Protein AF-A0A3G6N7J0-F1 (afdb_monomer_lite)

Sequence (134 aa):
MTVLLSLYSCIHEEIISSSDPSTEYINKSLWKEDETYIKNVMQVYFENEAEIKKANGIPFWNYATTVETFDERFLMVPVVSNNKVVSVLQVPRRGSKIYFYYTYYPEHISFFQALVFGKHKKAITRETLPLQNL

Radius of gyration: 22.35 Å; chains: 1; bounding box: 57×51×79 Å

Secondary structure (DSSP, 8-state):
----------------------------SSS---HHHHHHHHHHHHHTHHHH--TT-EE-GGG-EEE-SSSS-EEEEEEEETTEEEEEEEEEEETTEE--EEE--HHHHHHHHHHHH--PPPP-----PPPP--

Organism: NCBI:txid254

Structure (mmCIF, N/CA/C/O backbone):
data_AF-A0A3G6N7J0-F1
#
_entry.id   AF-A0A3G6N7J0-F1
#
loop_
_atom_site.group_PDB
_atom_site.id
_atom_site.type_symbol
_atom_site.label_atom_id
_atom_site.label_alt_id
_atom_site.label_comp_id
_atom_site.label_asym_id
_atom_site.label_entity_id
_atom_site.label_seq_id
_atom_site.pdbx_PDB_ins_code
_atom_site.Cartn_x
_atom_site.Cartn_y
_atom_site.Cartn_z
_atom_site.occupancy
_atom_site.B_iso_or_equiv
_atom_site.auth_seq_id
_atom_site.auth_comp_id
_atom_site.auth_asym_id
_atom_site.auth_atom_id
_atom_site.pdbx_PDB_model_num
ATOM 1 N N . MET A 1 1 ? -40.256 38.856 23.025 1.00 45.12 1 MET A N 1
ATOM 2 C CA . MET A 1 1 ? -39.829 37.563 22.452 1.00 45.12 1 MET A CA 1
ATOM 3 C C . MET A 1 1 ? -38.357 37.708 22.106 1.00 45.12 1 MET A C 1
ATOM 5 O O . MET A 1 1 ? -38.018 38.524 21.261 1.00 45.12 1 MET A O 1
ATOM 9 N N . THR A 1 2 ? -37.498 37.075 22.893 1.00 50.16 2 THR A N 1
ATOM 10 C CA . THR A 1 2 ? -36.045 37.288 22.937 1.00 50.16 2 THR A CA 1
ATOM 11 C C . THR A 1 2 ? -35.368 36.618 21.740 1.00 50.16 2 THR A C 1
ATOM 13 O O . THR A 1 2 ? -35.580 35.431 21.516 1.00 50.16 2 THR A O 1
ATOM 16 N N . VAL A 1 3 ? -34.562 37.359 20.976 1.00 59.16 3 VAL A N 1
ATOM 17 C CA . VAL A 1 3 ? -33.701 36.800 19.921 1.00 59.16 3 VAL A CA 1
ATOM 18 C C . VAL A 1 3 ? -32.404 36.340 20.585 1.00 59.16 3 VAL A C 1
ATOM 20 O O . VAL A 1 3 ? -31.601 37.169 21.007 1.00 59.16 3 VAL A O 1
ATOM 23 N N . LEU A 1 4 ? -32.217 35.025 20.731 1.00 57.56 4 LEU A N 1
ATOM 24 C CA . LEU A 1 4 ? -30.934 34.458 21.148 1.00 57.56 4 LEU A CA 1
ATOM 25 C C . LEU A 1 4 ? -29.945 34.526 19.978 1.00 57.56 4 LEU A C 1
ATOM 27 O O . LEU A 1 4 ? -30.109 33.848 18.965 1.00 57.56 4 LEU A O 1
ATOM 31 N N . LEU A 1 5 ? -28.896 35.326 20.155 1.00 53.88 5 LEU A N 1
ATOM 32 C CA . LEU A 1 5 ? -27.677 35.279 19.357 1.00 53.88 5 LEU A CA 1
ATOM 33 C C . LEU A 1 5 ? -26.934 33.982 19.701 1.00 53.88 5 LEU A C 1
ATOM 35 O O . LEU A 1 5 ? -26.377 33.852 20.789 1.00 53.88 5 LEU A O 1
ATOM 39 N N . SER A 1 6 ? -26.944 33.013 18.787 1.00 56.41 6 SER A N 1
ATOM 40 C CA . SER A 1 6 ? -26.087 31.832 18.902 1.00 56.41 6 SER A CA 1
ATOM 41 C C . SER A 1 6 ? -24.672 32.203 18.466 1.00 56.41 6 SER A C 1
ATOM 43 O O . SER A 1 6 ? -24.374 32.270 17.277 1.00 56.41 6 SER A O 1
ATOM 45 N N . LEU A 1 7 ? -23.808 32.469 19.444 1.00 60.81 7 LEU A N 1
ATOM 46 C CA . LEU A 1 7 ? -22.361 32.447 19.271 1.00 60.81 7 LEU A CA 1
ATOM 47 C C . LEU A 1 7 ? -21.905 30.999 19.456 1.00 60.81 7 LEU A C 1
ATOM 49 O O . LEU A 1 7 ? -21.914 30.502 20.578 1.00 60.81 7 LEU A O 1
ATOM 53 N N . TYR A 1 8 ? -21.486 30.337 18.381 1.00 54.31 8 TYR A N 1
ATOM 54 C CA . TYR A 1 8 ? -20.723 29.095 18.495 1.00 54.31 8 TYR A CA 1
ATOM 55 C C . TYR A 1 8 ? -19.390 29.257 17.767 1.00 54.31 8 TYR A C 1
ATOM 57 O O . TYR A 1 8 ? -19.261 29.022 16.571 1.00 54.31 8 TYR A O 1
ATOM 65 N N . SER A 1 9 ? -18.458 29.796 18.559 1.00 42.38 9 SER A N 1
ATOM 66 C CA . SER A 1 9 ? -17.029 29.477 18.653 1.00 42.38 9 SER A CA 1
ATOM 67 C C . SER A 1 9 ? -16.289 29.072 17.378 1.00 42.38 9 SER A C 1
ATOM 69 O O . SER A 1 9 ? -16.489 27.984 16.841 1.00 42.38 9 SER A O 1
ATOM 71 N N . CYS A 1 10 ? -15.309 29.911 17.022 1.00 51.31 10 CYS A N 1
ATOM 72 C CA . CYS A 1 10 ? -14.091 29.514 16.327 1.00 51.31 10 CYS A CA 1
ATOM 73 C C . CYS A 1 10 ? -13.628 28.160 16.867 1.00 51.31 10 CYS A C 1
ATOM 75 O O . CYS A 1 10 ? -13.310 28.050 18.054 1.00 51.31 10 CYS A O 1
ATOM 77 N N . ILE A 1 11 ? -13.609 27.141 16.014 1.00 54.56 11 ILE A N 1
ATOM 78 C CA . ILE A 1 11 ? -12.897 25.915 16.340 1.00 54.56 11 ILE A CA 1
ATOM 79 C C . ILE A 1 11 ? -11.437 26.340 16.460 1.00 54.56 11 ILE A C 1
ATOM 81 O O . ILE A 1 11 ? -10.844 26.858 15.514 1.00 54.56 11 ILE A O 1
ATOM 85 N N . HIS A 1 12 ? -10.930 26.244 17.683 1.00 43.84 12 HIS A N 1
ATOM 86 C CA . HIS A 1 12 ? -9.530 26.416 18.000 1.00 43.84 12 HIS A CA 1
ATOM 87 C C . HIS A 1 12 ? -8.771 25.366 17.192 1.00 43.84 12 HIS A C 1
ATOM 89 O O . HIS A 1 12 ? -9.120 24.186 17.222 1.00 43.84 12 HIS A O 1
ATOM 95 N N . GLU A 1 13 ? -7.797 25.815 16.413 1.00 48.19 13 GLU A N 1
ATOM 96 C CA . GLU A 1 13 ? -6.882 24.961 15.674 1.00 48.19 13 GLU A CA 1
ATOM 97 C C . GLU A 1 13 ? -6.034 24.198 16.695 1.00 48.19 13 GLU A C 1
ATOM 99 O O . GLU A 1 13 ? -4.9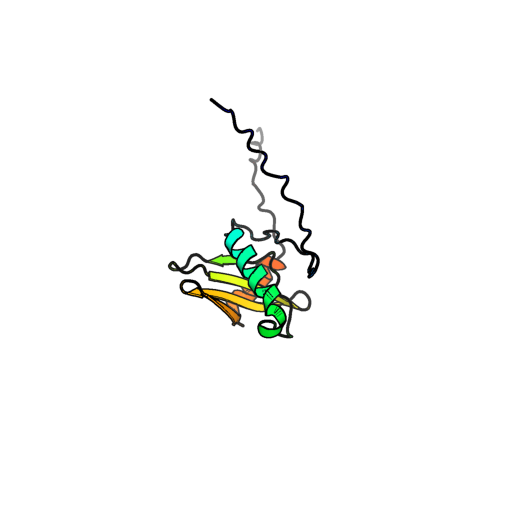76 24.647 17.132 1.00 48.19 13 GLU A O 1
ATOM 104 N N . GLU A 1 14 ? -6.560 23.066 17.158 1.00 45.81 14 GLU A N 1
ATOM 105 C CA . GLU A 1 14 ? -5.805 22.101 17.939 1.00 45.81 14 GLU A CA 1
ATOM 106 C C . GLU A 1 14 ? -4.840 21.419 16.975 1.00 45.81 14 GLU A C 1
ATOM 108 O O . GLU A 1 14 ? -5.143 20.424 16.318 1.00 45.81 14 GLU A O 1
ATOM 113 N N . ILE A 1 15 ? -3.671 22.044 16.846 1.00 44.47 15 ILE A N 1
ATOM 114 C CA . ILE A 1 15 ? -2.481 21.492 16.217 1.00 44.47 15 ILE A CA 1
ATOM 115 C C . ILE A 1 15 ? -2.177 20.174 16.936 1.00 44.47 15 ILE A C 1
ATOM 117 O O . ILE A 1 15 ? -1.560 20.156 18.003 1.00 44.47 15 ILE A O 1
ATOM 121 N N . ILE A 1 16 ? -2.607 19.059 16.345 1.00 36.81 16 ILE A N 1
ATOM 122 C CA . ILE A 1 16 ? -2.113 17.730 16.696 1.00 36.81 16 ILE A CA 1
ATOM 123 C C . ILE A 1 16 ? -0.662 17.666 16.203 1.00 36.81 16 ILE A C 1
ATOM 125 O O . ILE A 1 16 ? -0.363 17.293 15.074 1.00 36.81 16 ILE A O 1
ATOM 129 N N . SER A 1 17 ? 0.245 18.107 17.068 1.00 42.72 17 SER A N 1
ATOM 130 C CA . SER A 1 17 ? 1.673 17.795 17.046 1.00 42.72 17 SER A CA 1
ATOM 131 C C . SER A 1 17 ? 1.862 16.605 18.002 1.00 42.72 17 SER A C 1
ATOM 133 O O . SER A 1 17 ? 1.353 16.655 19.114 1.00 42.72 17 SER A O 1
ATOM 135 N N . SER A 1 18 ? 2.522 15.485 17.707 1.00 46.47 18 SER A N 1
ATOM 136 C CA . SER A 1 18 ? 3.504 15.183 16.678 1.00 46.47 18 SER A CA 1
ATOM 137 C C . SER A 1 18 ? 3.589 13.659 16.477 1.00 46.47 18 SER A C 1
ATOM 139 O O . SER A 1 18 ? 3.815 12.933 17.447 1.00 46.47 18 SER A O 1
ATOM 141 N N . SER A 1 19 ? 3.520 13.185 15.236 1.00 38.44 19 SER A N 1
ATOM 142 C CA . SER A 1 19 ? 4.248 11.992 14.776 1.00 38.44 19 SER A CA 1
ATOM 143 C C . SER A 1 19 ? 4.305 12.047 13.250 1.00 38.44 19 SER A C 1
ATOM 145 O O . SER A 1 19 ? 3.474 11.476 12.549 1.00 38.44 19 SER A O 1
ATOM 147 N N . ASP A 1 20 ? 5.245 12.830 12.735 1.00 41.75 20 ASP A N 1
ATOM 148 C CA . ASP A 1 20 ? 5.511 12.914 11.303 1.00 41.75 20 ASP A CA 1
ATOM 149 C C . ASP A 1 20 ? 6.095 11.570 10.817 1.00 41.75 20 ASP A C 1
ATOM 151 O O . ASP A 1 20 ? 7.072 11.071 11.386 1.00 41.75 20 ASP A O 1
ATOM 155 N N . PRO A 1 21 ? 5.521 10.987 9.754 1.00 45.19 21 PRO A N 1
ATOM 156 C CA . PRO A 1 21 ? 6.287 10.881 8.528 1.00 45.19 21 PRO A CA 1
ATOM 157 C C . PRO A 1 21 ? 5.591 11.706 7.446 1.00 45.19 21 PRO A C 1
ATOM 159 O O . PRO A 1 21 ? 4.505 11.376 6.969 1.00 45.19 21 PRO A O 1
ATOM 162 N N . SER A 1 22 ? 6.266 12.780 7.055 1.00 47.16 22 SER A N 1
ATOM 163 C CA . SER A 1 22 ? 5.875 13.821 6.106 1.00 47.16 22 SER A CA 1
ATOM 164 C C . SER A 1 22 ? 5.791 13.311 4.670 1.00 47.16 22 SER A C 1
ATOM 166 O O . SER A 1 22 ? 6.503 13.743 3.763 1.00 47.16 22 SER A O 1
ATOM 168 N N . THR A 1 23 ? 4.871 12.389 4.428 1.00 62.12 23 THR A N 1
ATOM 169 C CA . THR A 1 23 ? 4.388 12.099 3.085 1.00 62.12 23 THR A CA 1
ATOM 170 C C . THR A 1 23 ? 2.878 12.056 3.135 1.00 62.12 23 THR A C 1
ATOM 172 O O . THR A 1 23 ? 2.291 11.029 3.460 1.00 62.12 23 THR A O 1
ATOM 175 N N . GLU A 1 24 ? 2.244 13.180 2.817 1.00 81.56 24 GLU A N 1
ATOM 176 C CA . GLU A 1 24 ? 0.843 13.185 2.414 1.00 81.56 24 GLU A CA 1
ATOM 177 C C . GLU A 1 24 ? 0.647 12.151 1.294 1.00 81.56 24 GLU A C 1
ATOM 179 O O . GLU A 1 24 ? 1.482 12.037 0.390 1.00 81.56 24 GLU A O 1
ATOM 184 N N . TYR A 1 25 ? -0.429 11.363 1.367 1.00 84.50 25 TYR A N 1
ATOM 185 C CA . TYR A 1 25 ? -0.760 10.431 0.294 1.00 84.50 25 TYR A CA 1
ATOM 186 C C . TYR A 1 25 ? -1.024 11.208 -0.997 1.00 84.50 25 TYR A C 1
ATOM 188 O O . TYR A 1 25 ? -1.947 12.020 -1.067 1.00 84.50 25 TYR A O 1
ATOM 196 N N . ILE A 1 26 ? -0.237 10.909 -2.028 1.00 87.50 26 ILE A N 1
ATOM 197 C CA . ILE A 1 26 ? -0.427 11.410 -3.386 1.00 87.50 26 ILE A CA 1
ATOM 198 C C . ILE A 1 26 ? -0.676 10.199 -4.275 1.00 87.50 26 ILE A C 1
ATOM 200 O O . ILE A 1 26 ? 0.216 9.364 -4.434 1.00 87.50 26 ILE A O 1
ATOM 204 N N . ASN A 1 27 ? -1.858 10.120 -4.888 1.00 86.31 27 ASN A N 1
ATOM 205 C CA . ASN A 1 27 ? -2.165 9.057 -5.838 1.00 86.31 27 ASN A CA 1
ATOM 206 C C . ASN A 1 27 ? -1.227 9.144 -7.058 1.00 86.31 27 ASN A C 1
ATOM 208 O O . ASN A 1 27 ? -1.284 10.102 -7.833 1.00 86.31 27 ASN A O 1
ATOM 212 N N . LYS A 1 28 ? -0.355 8.144 -7.219 1.00 87.38 28 LYS A N 1
ATOM 213 C CA . LYS A 1 28 ? 0.517 7.953 -8.389 1.00 87.38 28 LYS A CA 1
ATOM 214 C C . LYS A 1 28 ? 0.127 6.732 -9.229 1.00 87.38 28 LYS A C 1
ATOM 216 O O . LYS A 1 28 ? 0.837 6.411 -10.183 1.00 87.38 28 LYS A O 1
ATOM 221 N N . SER A 1 29 ? -0.978 6.061 -8.903 1.00 80.62 29 SER A N 1
ATOM 222 C CA . SER A 1 29 ? -1.583 5.052 -9.774 1.00 80.62 29 SER A CA 1
ATOM 223 C C . SER A 1 29 ? -2.037 5.688 -11.093 1.00 80.62 29 SER A C 1
ATOM 225 O O . SER A 1 29 ? -2.270 6.893 -11.195 1.00 80.62 29 SER A O 1
ATOM 227 N N . LEU A 1 30 ? -2.187 4.864 -12.133 1.00 81.56 30 LEU A N 1
ATOM 228 C CA . LEU A 1 30 ? -2.669 5.320 -13.445 1.00 81.56 30 LEU A CA 1
ATOM 229 C C . LEU A 1 30 ? -4.204 5.456 -13.506 1.00 81.56 30 LEU A C 1
ATOM 231 O O . LEU A 1 30 ? -4.750 5.781 -14.559 1.00 81.56 30 LEU A O 1
ATOM 235 N N . TRP A 1 31 ? -4.903 5.179 -12.406 1.00 84.19 31 TRP A N 1
ATOM 236 C CA . TRP A 1 31 ? -6.360 5.175 -12.296 1.00 84.19 31 TRP A CA 1
ATOM 237 C C . TRP A 1 31 ? -6.817 5.828 -10.985 1.00 84.19 31 TRP A C 1
ATOM 239 O O . TRP A 1 31 ? -6.020 6.145 -10.099 1.00 84.19 31 TRP A O 1
ATOM 249 N N . LYS A 1 32 ? -8.128 6.067 -10.886 1.00 85.19 32 LYS A N 1
ATOM 250 C CA . LYS A 1 32 ? -8.756 6.620 -9.685 1.00 85.19 32 LYS A CA 1
ATOM 251 C C . LYS A 1 32 ? -8.802 5.558 -8.586 1.00 85.19 32 LYS A C 1
ATOM 253 O O . LYS A 1 32 ? -9.200 4.430 -8.851 1.00 85.19 32 LYS A O 1
ATOM 258 N N . GLU A 1 33 ? -8.453 5.953 -7.369 1.00 87.94 33 GLU A N 1
ATOM 259 C CA . GLU A 1 33 ? -8.440 5.093 -6.182 1.00 87.94 33 GLU A CA 1
ATOM 260 C C . GLU A 1 33 ? -9.481 5.563 -5.151 1.00 87.94 33 GLU A C 1
ATOM 262 O O . GLU A 1 33 ? -9.904 6.724 -5.167 1.00 87.94 33 GLU A O 1
ATOM 267 N N . ASP A 1 34 ? -9.861 4.690 -4.214 1.00 87.69 34 ASP A N 1
ATOM 268 C CA . ASP A 1 34 ? -10.595 5.089 -3.003 1.00 87.69 34 ASP A CA 1
ATOM 269 C C . ASP A 1 34 ? -9.631 5.745 -1.997 1.00 87.69 34 ASP A C 1
ATOM 271 O O . ASP A 1 34 ? -9.130 5.122 -1.058 1.00 87.69 34 ASP A O 1
ATOM 275 N N . GLU A 1 35 ? -9.340 7.029 -2.220 1.00 89.56 35 GLU A N 1
ATOM 276 C CA . GLU A 1 35 ? -8.378 7.789 -1.414 1.00 89.56 35 GLU A CA 1
ATOM 277 C C . GLU A 1 35 ? -8.786 7.899 0.059 1.00 89.56 35 GLU A C 1
ATOM 279 O O . GLU A 1 35 ? -7.925 7.923 0.936 1.00 89.56 35 GLU A O 1
ATOM 284 N N . THR A 1 36 ? -10.091 7.943 0.350 1.00 89.44 36 THR A N 1
ATOM 285 C CA . THR A 1 36 ? -10.592 7.961 1.728 1.00 89.44 36 THR A CA 1
ATOM 286 C C . THR A 1 36 ? -10.239 6.661 2.437 1.00 89.44 36 THR A C 1
ATOM 288 O O . THR A 1 36 ? -9.723 6.689 3.554 1.00 89.44 36 THR A O 1
ATOM 291 N N . TYR A 1 37 ? -10.471 5.514 1.794 1.00 89.25 37 TYR A N 1
ATOM 292 C CA . TYR A 1 37 ? -10.092 4.230 2.371 1.00 89.25 37 TYR A CA 1
ATOM 293 C C . TYR A 1 37 ? -8.574 4.102 2.538 1.00 89.25 37 TYR A C 1
ATOM 295 O O . TYR A 1 37 ? -8.124 3.683 3.603 1.00 89.25 37 TYR A O 1
ATOM 303 N N . ILE A 1 38 ? -7.787 4.526 1.542 1.00 92.19 38 ILE A N 1
ATOM 304 C CA . ILE A 1 38 ? -6.318 4.498 1.613 1.00 92.19 38 ILE A CA 1
ATOM 305 C C . ILE A 1 38 ? -5.806 5.330 2.787 1.00 92.19 38 ILE A C 1
ATOM 307 O O . ILE A 1 38 ? -5.020 4.819 3.581 1.00 92.19 38 ILE A O 1
ATOM 311 N N . LYS A 1 39 ? -6.274 6.576 2.937 1.00 93.12 39 LYS A N 1
ATOM 312 C CA . LYS A 1 39 ? -5.861 7.462 4.037 1.00 93.12 39 LYS A CA 1
ATOM 313 C C . LYS A 1 39 ? -6.193 6.860 5.404 1.00 93.12 39 LYS A C 1
ATOM 315 O O . LYS A 1 39 ? -5.340 6.866 6.286 1.00 93.12 39 LYS A O 1
ATOM 320 N N . ASN A 1 40 ? -7.370 6.252 5.554 1.00 92.75 40 ASN A N 1
ATOM 321 C CA . ASN A 1 40 ? -7.755 5.581 6.798 1.00 92.75 40 ASN A CA 1
ATOM 322 C C . ASN A 1 40 ? -6.868 4.359 7.099 1.00 92.75 40 ASN A C 1
ATOM 324 O O . ASN A 1 40 ? -6.428 4.178 8.230 1.00 92.75 40 ASN A O 1
ATOM 328 N N . VAL A 1 41 ? -6.579 3.518 6.099 1.00 94.00 41 VAL A N 1
ATOM 329 C CA . VAL A 1 41 ? -5.684 2.357 6.268 1.00 94.00 41 VAL A CA 1
ATOM 330 C C . VAL A 1 41 ? -4.257 2.800 6.597 1.00 94.00 41 VAL A C 1
ATOM 332 O O . VAL A 1 41 ? -3.615 2.204 7.458 1.00 94.00 41 VAL A O 1
ATOM 335 N N . MET A 1 42 ? -3.772 3.846 5.928 1.00 95.00 42 MET A N 1
ATOM 336 C CA . MET A 1 42 ? -2.456 4.443 6.150 1.00 95.00 42 MET A CA 1
ATOM 337 C C . MET A 1 42 ? -2.331 4.994 7.575 1.00 95.00 42 MET A C 1
ATOM 339 O O . MET A 1 42 ? -1.331 4.728 8.236 1.00 95.00 42 MET A O 1
ATOM 343 N N . GLN A 1 43 ? -3.365 5.669 8.085 1.00 95.00 43 GLN A N 1
ATOM 344 C CA . GLN A 1 43 ? -3.419 6.115 9.478 1.00 95.00 43 GLN A CA 1
ATOM 345 C C . GLN A 1 43 ? -3.317 4.934 10.455 1.00 95.00 43 GLN A C 1
ATOM 347 O O . GLN A 1 43 ? -2.424 4.923 11.300 1.00 95.00 43 GLN A O 1
ATOM 352 N N . VAL A 1 44 ? -4.158 3.902 10.293 1.00 95.00 44 VAL A N 1
ATOM 353 C CA . VAL A 1 44 ? -4.116 2.708 11.159 1.00 95.00 44 VAL A CA 1
ATOM 354 C C . VAL A 1 44 ? -2.746 2.028 11.099 1.00 95.00 44 VAL A C 1
ATOM 356 O O . VAL A 1 44 ? -2.249 1.559 12.121 1.00 95.00 44 VAL A O 1
ATOM 359 N N . TYR A 1 45 ? -2.110 1.978 9.924 1.00 95.88 45 TYR A N 1
ATOM 360 C CA . TYR A 1 45 ? -0.764 1.427 9.795 1.00 95.88 45 TYR A CA 1
ATOM 361 C C . TYR A 1 45 ? 0.253 2.207 10.630 1.00 95.88 45 TYR A C 1
ATOM 363 O O . TYR A 1 45 ? 1.026 1.582 11.347 1.00 95.88 45 TYR A O 1
ATOM 371 N N . PHE A 1 46 ? 0.270 3.540 10.547 1.00 94.75 46 PHE A N 1
ATOM 372 C CA . PHE A 1 46 ? 1.258 4.350 11.267 1.00 94.75 46 PHE A CA 1
ATOM 373 C C . PHE A 1 46 ? 1.049 4.333 12.778 1.00 94.75 46 PHE A C 1
ATOM 375 O O . PHE A 1 46 ? 2.020 4.217 13.520 1.00 94.75 46 PHE A O 1
ATOM 382 N N . GLU A 1 47 ? -0.204 4.347 13.234 1.00 96.38 47 GLU A N 1
ATOM 383 C CA . GLU A 1 47 ? -0.539 4.201 14.656 1.00 96.38 47 GLU A CA 1
ATOM 384 C C . GLU A 1 47 ? -0.062 2.857 15.237 1.00 96.38 47 GLU A C 1
ATOM 386 O O . GLU A 1 47 ? 0.202 2.759 16.432 1.00 96.38 47 GLU A O 1
ATOM 391 N N . ASN A 1 48 ? 0.088 1.829 14.393 1.00 96.06 48 ASN A N 1
ATOM 392 C CA . ASN A 1 48 ? 0.443 0.464 14.791 1.00 96.06 48 ASN A CA 1
ATOM 393 C C . ASN A 1 48 ? 1.734 -0.033 14.106 1.00 96.06 48 ASN A C 1
ATOM 395 O O . ASN A 1 48 ? 1.964 -1.241 13.992 1.00 96.06 48 ASN A O 1
ATOM 399 N N . GLU A 1 49 ? 2.595 0.876 13.625 1.00 92.94 49 GLU A N 1
ATOM 400 C CA . GLU A 1 49 ? 3.714 0.516 12.740 1.00 92.94 49 GLU A CA 1
ATOM 401 C C . GLU A 1 49 ? 4.676 -0.468 13.415 1.00 92.94 49 GLU A C 1
ATOM 403 O O . GLU A 1 49 ? 5.158 -1.397 12.769 1.00 92.94 49 GLU A O 1
ATOM 408 N N . ALA A 1 50 ? 4.918 -0.308 14.718 1.00 92.56 50 ALA A N 1
ATOM 409 C CA . ALA A 1 50 ? 5.810 -1.175 15.487 1.00 92.56 50 ALA A CA 1
ATOM 410 C C . ALA A 1 50 ? 5.379 -2.654 15.480 1.00 92.56 50 ALA A C 1
ATOM 412 O O . ALA A 1 50 ? 6.233 -3.537 15.533 1.00 92.56 50 ALA A O 1
ATOM 413 N N . GLU A 1 51 ? 4.075 -2.925 15.389 1.00 93.12 51 GLU A N 1
ATOM 414 C CA . GLU A 1 51 ? 3.519 -4.282 15.374 1.00 93.12 51 GLU A CA 1
ATOM 415 C C . GLU A 1 51 ? 3.401 -4.846 13.953 1.00 93.12 51 GLU A C 1
ATOM 417 O O . GLU A 1 51 ? 3.497 -6.056 13.742 1.00 93.12 51 GLU A O 1
ATOM 422 N N . ILE A 1 52 ? 3.195 -3.971 12.963 1.00 92.25 52 ILE A N 1
ATOM 423 C CA . ILE A 1 52 ? 2.911 -4.368 11.580 1.00 92.25 52 ILE A CA 1
ATOM 424 C C . ILE A 1 52 ? 4.189 -4.470 10.740 1.00 92.25 52 ILE A C 1
ATOM 426 O O . ILE A 1 52 ? 4.302 -5.348 9.879 1.00 92.25 52 ILE A O 1
ATOM 430 N N . LYS A 1 53 ? 5.139 -3.548 10.920 1.00 89.44 53 LYS A N 1
ATOM 431 C CA . LYS A 1 53 ? 6.286 -3.368 10.024 1.00 89.44 53 LYS A CA 1
ATOM 432 C C . LYS A 1 53 ? 7.177 -4.607 9.969 1.00 89.44 53 LYS A C 1
ATOM 434 O O . LYS A 1 53 ? 7.516 -5.211 10.982 1.00 89.44 53 LYS A O 1
ATOM 439 N N . LYS A 1 54 ? 7.656 -4.929 8.763 1.00 83.50 54 LYS A N 1
ATOM 440 C CA . LYS A 1 54 ? 8.761 -5.877 8.554 1.00 83.50 54 LYS A CA 1
ATOM 441 C C . LYS A 1 54 ? 10.050 -5.153 8.178 1.00 83.50 54 LYS A C 1
ATOM 443 O O . LYS A 1 54 ? 10.032 -4.108 7.540 1.00 83.50 54 LYS A O 1
ATOM 448 N N . ALA A 1 55 ? 11.187 -5.745 8.540 1.00 79.94 55 ALA A N 1
ATOM 449 C CA . ALA A 1 55 ? 12.508 -5.140 8.356 1.00 79.94 55 ALA A CA 1
ATOM 450 C C . ALA A 1 55 ? 12.962 -4.999 6.886 1.00 79.94 55 ALA A C 1
ATOM 452 O O . ALA A 1 55 ? 13.943 -4.317 6.612 1.00 79.94 55 ALA A O 1
ATOM 453 N N . ASN A 1 56 ? 12.297 -5.652 5.929 1.00 83.88 56 ASN A N 1
ATOM 454 C CA . ASN A 1 56 ? 12.801 -5.800 4.562 1.00 83.88 56 ASN A CA 1
ATOM 455 C C . ASN A 1 56 ? 12.416 -4.672 3.588 1.00 83.88 56 ASN A C 1
ATOM 457 O O . ASN A 1 56 ? 12.736 -4.781 2.407 1.00 83.88 56 ASN A O 1
ATOM 461 N N . GLY A 1 57 ? 11.793 -3.585 4.043 1.00 92.12 57 GLY A N 1
ATOM 462 C CA . GLY A 1 57 ? 11.536 -2.415 3.204 1.00 92.12 57 GLY A CA 1
ATOM 463 C C . GLY A 1 57 ? 10.531 -1.447 3.812 1.00 92.12 57 GLY A C 1
ATO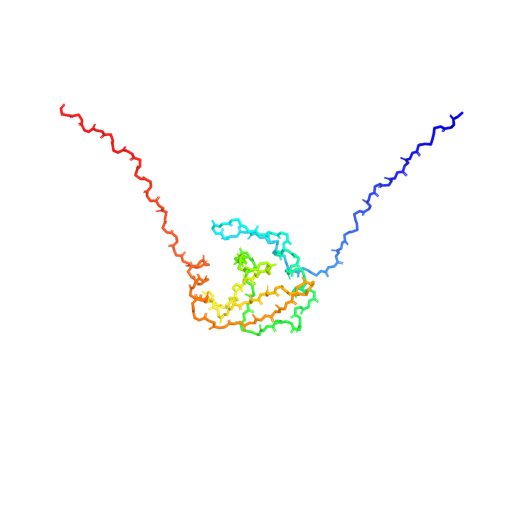M 464 O O . GLY A 1 57 ? 10.174 -1.555 4.984 1.00 92.12 57 GLY A O 1
ATOM 465 N N . ILE A 1 58 ? 10.084 -0.491 3.000 1.00 94.62 58 ILE A N 1
ATOM 466 C CA . ILE A 1 58 ? 9.140 0.557 3.402 1.00 94.62 58 ILE A CA 1
ATOM 467 C C . ILE A 1 58 ? 7.917 0.498 2.476 1.00 94.62 58 ILE A C 1
ATOM 469 O O . ILE A 1 58 ? 8.099 0.476 1.253 1.00 94.62 58 ILE A O 1
ATOM 473 N N . PRO A 1 59 ? 6.682 0.454 3.011 1.00 96.50 59 PRO A N 1
ATOM 474 C CA . PRO A 1 59 ? 5.479 0.586 2.197 1.00 96.50 59 PRO A CA 1
ATOM 475 C C . PRO A 1 59 ? 5.477 1.908 1.426 1.00 96.50 59 PRO A C 1
ATOM 477 O O . PRO A 1 59 ? 5.678 2.978 1.998 1.00 96.50 59 PRO A O 1
ATOM 480 N N . PHE A 1 60 ? 5.239 1.843 0.120 1.00 95.81 60 PHE A N 1
ATOM 481 C CA . PHE A 1 60 ? 5.226 3.004 -0.756 1.00 95.81 60 PHE A CA 1
ATOM 482 C C . PHE A 1 60 ? 3.784 3.412 -1.076 1.00 95.81 60 PHE A C 1
ATOM 484 O O . PHE A 1 60 ? 3.243 3.105 -2.138 1.00 95.81 60 PHE A O 1
ATOM 491 N N . TRP A 1 61 ? 3.170 4.117 -0.124 1.00 95.31 61 TRP A N 1
ATOM 492 C CA . TRP A 1 61 ? 1.744 4.469 -0.107 1.00 95.31 61 TRP A CA 1
ATOM 493 C C . TRP A 1 61 ? 1.232 5.196 -1.349 1.00 95.31 61 TRP A C 1
ATOM 495 O O . TRP A 1 61 ? 0.091 4.991 -1.734 1.00 95.31 61 TRP A O 1
ATOM 505 N N . ASN A 1 62 ? 2.066 5.985 -2.026 1.00 94.06 62 ASN A N 1
ATOM 506 C CA . ASN A 1 62 ? 1.663 6.712 -3.236 1.00 94.06 62 ASN A CA 1
ATOM 507 C C . ASN A 1 62 ? 1.255 5.799 -4.407 1.00 94.06 62 ASN A C 1
ATOM 509 O O . ASN A 1 62 ? 0.605 6.255 -5.341 1.00 94.06 62 ASN A O 1
ATOM 513 N N . TYR A 1 63 ? 1.639 4.523 -4.366 1.00 94.25 63 TYR A N 1
ATOM 514 C CA . TYR A 1 63 ? 1.238 3.501 -5.336 1.00 94.25 63 TYR A CA 1
ATOM 515 C C . TYR A 1 63 ? 0.294 2.465 -4.712 1.00 94.25 63 TYR A C 1
ATOM 517 O O . TYR A 1 63 ? 0.280 1.308 -5.125 1.00 94.25 63 TYR A O 1
ATOM 525 N N . ALA A 1 64 ? -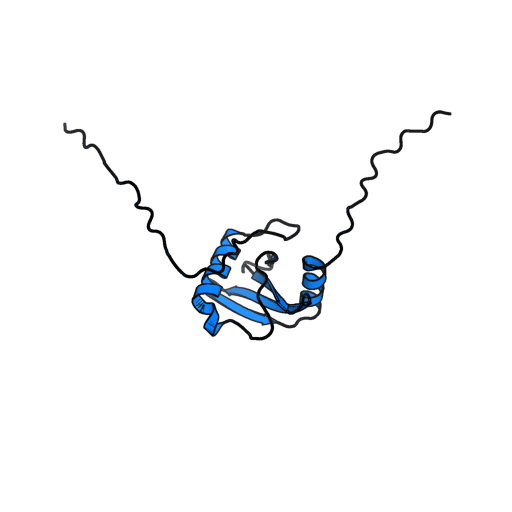0.441 2.846 -3.667 1.00 94.31 64 ALA A N 1
ATOM 526 C CA . ALA A 1 64 ? -1.460 1.995 -3.082 1.00 94.31 64 ALA A CA 1
ATOM 527 C C . ALA A 1 64 ? -2.608 1.793 -4.086 1.00 94.31 64 ALA A C 1
ATOM 529 O O . ALA A 1 64 ? -3.120 2.757 -4.649 1.00 94.31 64 ALA A O 1
ATOM 530 N N . THR A 1 65 ? -2.997 0.538 -4.302 1.00 91.56 65 THR A N 1
ATOM 531 C CA . THR A 1 65 ? -4.006 0.148 -5.290 1.00 91.56 65 THR A CA 1
ATOM 532 C C . THR A 1 65 ? -5.161 -0.576 -4.633 1.00 91.56 65 THR A C 1
ATOM 534 O O . THR A 1 65 ? -4.969 -1.604 -3.978 1.00 91.56 65 THR A O 1
ATOM 537 N N . THR A 1 66 ? -6.365 -0.051 -4.829 1.00 88.12 66 THR A N 1
ATOM 538 C CA . THR A 1 66 ? -7.613 -0.689 -4.422 1.00 88.12 66 THR A CA 1
ATOM 539 C C . THR A 1 66 ? -8.101 -1.647 -5.503 1.00 88.12 66 THR A C 1
ATOM 541 O O . THR A 1 66 ? -8.009 -1.367 -6.696 1.00 88.12 66 THR A O 1
ATOM 544 N N . VAL A 1 67 ? -8.582 -2.817 -5.088 1.00 80.25 67 VAL A N 1
ATOM 545 C CA . VAL A 1 67 ? -9.117 -3.844 -5.986 1.00 80.25 67 VAL A CA 1
ATOM 546 C C . VAL A 1 67 ? -10.556 -4.145 -5.579 1.00 80.25 67 VAL A C 1
ATOM 548 O O . VAL A 1 67 ? -10.824 -4.492 -4.430 1.00 80.25 67 VAL A O 1
ATOM 551 N N . GLU A 1 68 ? -11.484 -4.012 -6.526 1.00 67.31 68 GLU A N 1
ATOM 552 C CA . GLU A 1 68 ? -12.924 -4.222 -6.327 1.00 67.31 68 GLU A CA 1
ATOM 553 C C . GLU A 1 68 ? -13.336 -5.674 -6.611 1.00 67.31 68 GLU A C 1
ATOM 555 O O . GLU A 1 68 ? -14.206 -5.956 -7.432 1.00 67.31 68 GLU A O 1
ATOM 560 N N . THR A 1 69 ? -12.691 -6.639 -5.960 1.00 57.22 69 THR A N 1
ATOM 561 C CA . THR A 1 69 ? -13.128 -8.038 -6.042 1.00 57.22 69 THR A CA 1
ATOM 562 C C . THR A 1 69 ? -13.978 -8.374 -4.819 1.00 57.22 69 THR A C 1
ATOM 564 O O . THR A 1 69 ? -13.426 -8.591 -3.748 1.00 57.22 69 THR A O 1
ATOM 567 N N . PHE A 1 70 ? -15.302 -8.453 -5.015 1.00 51.41 70 PHE A N 1
ATOM 568 C CA . P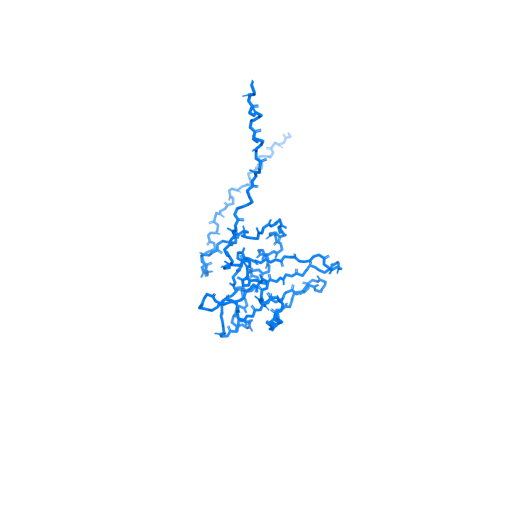HE A 1 70 ? -16.309 -9.001 -4.085 1.00 51.41 70 PHE A CA 1
ATOM 569 C C . PHE A 1 70 ? -16.489 -8.259 -2.752 1.00 51.41 70 PHE A C 1
ATOM 571 O O . PHE A 1 70 ? -15.971 -8.737 -1.756 1.00 51.41 70 PHE A O 1
ATOM 578 N N . ASP A 1 71 ? -17.259 -7.158 -2.721 1.00 55.66 71 ASP A N 1
ATOM 579 C CA . ASP A 1 71 ? -17.826 -6.454 -1.535 1.00 55.66 71 ASP A CA 1
ATOM 580 C C . ASP A 1 71 ? -16.882 -6.106 -0.348 1.00 55.66 71 ASP A C 1
ATOM 582 O O . ASP A 1 71 ? -17.249 -5.368 0.570 1.00 55.66 71 ASP A O 1
ATOM 586 N N . GLU A 1 72 ? -15.633 -6.556 -0.387 1.00 61.03 72 GLU A N 1
ATOM 587 C CA . GLU A 1 72 ? -14.557 -6.396 0.570 1.00 61.03 72 GLU A CA 1
ATOM 588 C C . GLU A 1 72 ? -13.519 -5.481 -0.082 1.00 61.03 72 GLU A C 1
ATOM 590 O O . GLU A 1 72 ? -12.851 -5.845 -1.049 1.00 61.03 72 GLU A O 1
ATOM 595 N N . ARG A 1 73 ? -13.387 -4.250 0.431 1.00 75.06 73 ARG A N 1
ATOM 596 C CA . ARG A 1 73 ? -12.379 -3.304 -0.068 1.00 75.06 73 ARG A CA 1
ATOM 597 C C . ARG A 1 73 ? -10.989 -3.873 0.203 1.00 75.06 73 ARG A C 1
ATOM 599 O O . ARG A 1 73 ? -10.559 -3.951 1.356 1.00 75.06 73 ARG A O 1
ATOM 606 N N . PHE A 1 74 ? -10.299 -4.274 -0.855 1.00 87.38 74 PHE A N 1
ATOM 607 C CA . PHE A 1 74 ? -8.969 -4.854 -0.783 1.00 87.38 74 PHE A CA 1
ATOM 608 C C . PHE A 1 74 ? -7.931 -3.823 -1.216 1.00 87.38 74 PHE A C 1
ATOM 610 O O . PHE A 1 74 ? -8.048 -3.256 -2.300 1.00 87.38 74 PHE A O 1
ATOM 617 N N . LEU A 1 75 ? -6.922 -3.573 -0.381 1.00 92.69 75 LEU A N 1
ATOM 618 C CA . LEU A 1 75 ? -5.825 -2.663 -0.713 1.00 92.69 75 LEU A CA 1
ATOM 619 C C . LEU A 1 75 ? -4.510 -3.426 -0.870 1.00 92.69 75 LEU A C 1
ATOM 621 O O . LEU A 1 75 ? -4.189 -4.298 -0.066 1.00 92.69 75 LEU A O 1
ATOM 625 N N . MET A 1 76 ? -3.722 -3.059 -1.872 1.00 95.06 76 MET A N 1
ATOM 626 C CA . MET A 1 76 ? -2.341 -3.499 -2.043 1.00 95.06 76 MET A CA 1
ATOM 627 C C . MET A 1 76 ? -1.399 -2.302 -1.974 1.00 95.06 76 MET A C 1
ATOM 629 O O . MET A 1 76 ? -1.646 -1.294 -2.625 1.00 95.06 76 MET A O 1
ATOM 633 N N . VAL A 1 77 ? -0.296 -2.425 -1.236 1.00 96.50 77 VAL A N 1
ATOM 634 C CA . VAL A 1 77 ? 0.750 -1.396 -1.156 1.00 96.50 77 VAL A CA 1
ATOM 635 C C . VAL A 1 77 ? 2.109 -2.040 -1.433 1.00 96.50 77 VAL A C 1
ATOM 637 O O . VAL A 1 77 ? 2.485 -2.987 -0.734 1.00 96.50 77 VAL A O 1
ATOM 640 N N . PRO A 1 78 ? 2.876 -1.574 -2.431 1.00 97.25 78 PRO A N 1
ATOM 641 C CA . PRO A 1 78 ? 4.198 -2.126 -2.687 1.00 97.25 78 PRO A CA 1
ATOM 642 C C . PRO A 1 78 ? 5.166 -1.773 -1.563 1.00 97.25 78 PRO A C 1
ATOM 644 O O . PRO A 1 78 ? 5.195 -0.641 -1.092 1.00 97.25 78 PRO A O 1
ATOM 647 N N . VAL A 1 79 ? 5.999 -2.726 -1.160 1.00 97.81 79 VAL A N 1
ATOM 648 C CA . VAL A 1 79 ? 7.060 -2.514 -0.170 1.00 97.81 79 VAL A CA 1
ATOM 649 C C . VAL A 1 79 ? 8.388 -2.462 -0.905 1.00 97.81 79 VAL A C 1
ATOM 651 O O . VAL A 1 79 ? 8.765 -3.417 -1.591 1.00 97.81 79 VAL A O 1
ATOM 654 N N . VAL A 1 80 ? 9.094 -1.343 -0.774 1.00 96.44 80 VAL A N 1
ATOM 655 C CA . VAL A 1 80 ? 10.297 -1.045 -1.552 1.00 96.44 80 VAL A CA 1
ATOM 656 C C . VAL A 1 80 ? 11.542 -1.085 -0.675 1.00 96.44 80 VAL A C 1
ATOM 658 O O . VAL A 1 80 ? 11.554 -0.581 0.446 1.00 96.44 80 VAL A O 1
ATOM 661 N N . SER A 1 81 ? 12.612 -1.657 -1.220 1.00 95.88 81 SER A N 1
ATOM 662 C CA . SER A 1 81 ? 13.971 -1.557 -0.695 1.00 95.88 81 SER A CA 1
ATOM 663 C C . SER A 1 81 ? 14.945 -1.471 -1.866 1.00 95.88 81 SER A C 1
ATOM 665 O O . SER A 1 81 ? 14.841 -2.255 -2.808 1.00 95.88 81 SER A O 1
ATOM 667 N N . ASN A 1 82 ? 15.864 -0.501 -1.845 1.00 93.88 82 ASN A N 1
ATOM 668 C CA . ASN A 1 82 ? 16.888 -0.310 -2.884 1.00 93.88 82 ASN A CA 1
ATOM 669 C C . ASN A 1 82 ? 16.323 -0.316 -4.324 1.00 93.88 82 ASN A C 1
ATOM 671 O O . ASN A 1 82 ? 16.779 -1.077 -5.175 1.00 93.88 82 ASN A O 1
ATOM 675 N N . ASN A 1 83 ? 15.291 0.499 -4.585 1.00 92.94 83 ASN A N 1
ATOM 676 C CA . ASN A 1 83 ? 14.605 0.613 -5.888 1.00 92.94 83 ASN A CA 1
ATOM 677 C C . ASN A 1 83 ? 14.004 -0.702 -6.425 1.00 92.94 83 ASN A C 1
ATOM 679 O O . ASN A 1 83 ? 13.718 -0.837 -7.619 1.00 92.94 83 ASN A O 1
ATOM 683 N N . LYS A 1 84 ? 13.783 -1.671 -5.537 1.00 96.19 84 LYS A N 1
ATOM 684 C CA . LYS A 1 84 ? 13.155 -2.949 -5.841 1.00 96.19 84 LYS A CA 1
ATOM 685 C C . LYS A 1 84 ? 11.923 -3.137 -4.971 1.00 96.19 84 LYS A C 1
ATOM 687 O O . LYS A 1 84 ? 11.969 -2.910 -3.763 1.00 96.19 84 LYS A O 1
ATOM 692 N N . VAL A 1 85 ? 10.832 -3.590 -5.573 1.00 97.31 85 VAL A N 1
ATOM 693 C CA . VAL A 1 85 ? 9.680 -4.097 -4.829 1.00 97.31 85 VAL A CA 1
ATOM 694 C C . VAL A 1 85 ? 10.064 -5.460 -4.258 1.00 97.31 85 VAL A C 1
ATOM 696 O O . VAL A 1 85 ? 10.386 -6.390 -4.997 1.00 97.31 85 VAL A O 1
ATOM 699 N N . VAL A 1 86 ? 10.095 -5.568 -2.932 1.00 97.25 86 VAL A N 1
ATOM 700 C CA . VAL A 1 86 ? 10.523 -6.786 -2.221 1.00 97.25 86 VAL A CA 1
ATOM 701 C C . VAL A 1 86 ? 9.353 -7.616 -1.698 1.00 97.25 86 VAL A C 1
ATOM 703 O O . VAL A 1 86 ? 9.510 -8.807 -1.446 1.00 97.25 86 VAL A O 1
ATOM 706 N N . SER A 1 87 ? 8.192 -6.992 -1.514 1.00 97.69 87 SER A N 1
ATOM 707 C CA . SER A 1 87 ? 6.943 -7.627 -1.097 1.00 97.69 87 SER A CA 1
ATOM 708 C C . SER A 1 87 ? 5.770 -6.688 -1.372 1.00 97.69 87 SER A C 1
ATOM 710 O O . SER A 1 87 ? 5.962 -5.541 -1.785 1.00 97.69 87 SER A O 1
ATOM 712 N N . VAL A 1 88 ? 4.556 -7.176 -1.143 1.00 97.06 88 VAL A N 1
ATOM 713 C CA . VAL A 1 88 ? 3.330 -6.379 -1.218 1.00 97.06 88 VAL A CA 1
ATOM 714 C C . VAL A 1 88 ? 2.574 -6.523 0.093 1.00 97.06 88 VAL A C 1
ATOM 716 O O . VAL A 1 88 ? 2.268 -7.643 0.515 1.00 97.06 88 VAL A O 1
ATOM 719 N N . LEU A 1 89 ? 2.275 -5.389 0.720 1.00 96.75 89 LEU A N 1
ATOM 720 C CA . LEU A 1 89 ? 1.398 -5.293 1.874 1.00 96.75 89 LEU A CA 1
ATOM 721 C C . LEU A 1 89 ? -0.051 -5.353 1.386 1.00 96.75 89 LEU A C 1
ATOM 723 O O . LEU A 1 89 ? -0.540 -4.429 0.744 1.00 96.75 89 LEU A O 1
ATOM 727 N N . GLN A 1 90 ? -0.716 -6.465 1.662 1.00 94.62 90 GLN A N 1
ATOM 728 C CA . GLN A 1 90 ? -2.127 -6.675 1.378 1.00 94.62 90 GLN A CA 1
ATOM 729 C C . GLN A 1 90 ? -2.950 -6.326 2.611 1.00 94.62 90 GLN A C 1
ATOM 731 O O . GLN A 1 90 ? -2.632 -6.772 3.717 1.00 94.62 90 GLN A O 1
ATOM 736 N N . VAL A 1 91 ? -4.011 -5.553 2.399 1.00 94.00 91 VAL A N 1
ATOM 737 C CA . VAL A 1 91 ? -4.929 -5.101 3.441 1.00 94.00 91 VAL A CA 1
ATOM 738 C C . VAL A 1 91 ? -6.369 -5.466 3.072 1.00 94.00 91 VAL A C 1
ATOM 740 O O . VAL A 1 91 ? -7.130 -4.613 2.602 1.00 94.00 91 VAL A O 1
ATOM 743 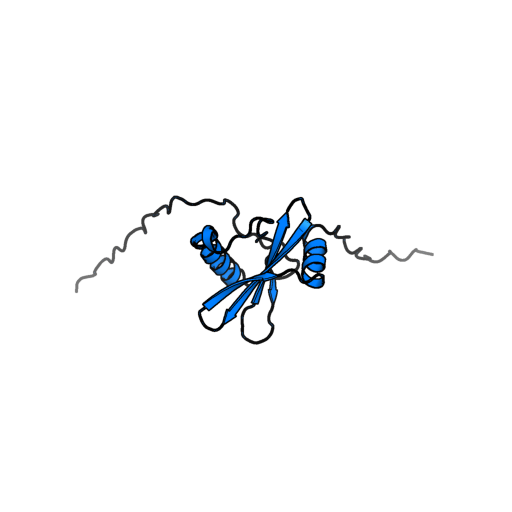N N . PRO A 1 92 ? -6.760 -6.747 3.225 1.00 91.38 92 PRO A N 1
ATOM 744 C CA . PRO A 1 92 ? -8.154 -7.146 3.104 1.00 91.38 92 PRO A CA 1
ATOM 745 C C . PRO A 1 92 ? -8.985 -6.557 4.244 1.00 91.38 92 PRO A C 1
ATOM 747 O O . PRO A 1 92 ? -8.586 -6.587 5.415 1.00 91.38 92 PRO A O 1
ATOM 750 N N . ARG A 1 93 ? -10.183 -6.087 3.902 1.00 88.50 93 ARG A N 1
ATOM 751 C CA . ARG A 1 93 ? -11.209 -5.685 4.860 1.00 88.50 93 ARG A CA 1
ATOM 752 C C . ARG A 1 93 ? -12.245 -6.788 5.016 1.00 88.50 93 ARG A C 1
ATOM 754 O O . ARG A 1 93 ? -12.889 -7.154 4.045 1.00 88.50 93 ARG A O 1
ATOM 761 N N . ARG A 1 94 ? -12.479 -7.238 6.248 1.00 86.69 94 ARG A N 1
ATOM 762 C CA . ARG A 1 94 ? -13.574 -8.159 6.588 1.00 86.69 94 ARG A CA 1
ATOM 763 C C . ARG A 1 94 ? -14.499 -7.483 7.591 1.00 86.69 94 ARG A C 1
ATOM 765 O O . ARG A 1 94 ? -14.151 -7.305 8.760 1.00 86.69 94 ARG A O 1
ATOM 772 N N . GLY A 1 95 ? -15.666 -7.050 7.118 1.00 84.25 95 GLY A N 1
ATOM 773 C CA . GLY A 1 95 ? -16.597 -6.243 7.908 1.00 84.25 95 GLY A CA 1
ATOM 774 C C . GLY A 1 95 ? -15.985 -4.902 8.336 1.00 84.25 95 GLY A C 1
ATOM 775 O O . GLY A 1 95 ? -15.660 -4.053 7.501 1.00 84.25 95 GLY A O 1
ATOM 776 N N . SER A 1 96 ? -15.838 -4.695 9.647 1.00 85.69 96 SER A N 1
ATOM 777 C CA . SER A 1 96 ? -15.245 -3.485 10.240 1.00 85.69 96 SER A CA 1
ATOM 778 C C . SER A 1 96 ? -13.746 -3.596 10.531 1.00 85.69 96 SER A C 1
ATOM 780 O O . SER A 1 96 ? -13.159 -2.635 11.021 1.00 85.69 96 SER A O 1
ATOM 782 N N . LYS A 1 97 ? -13.121 -4.745 10.251 1.00 89.62 97 LYS A N 1
ATOM 783 C CA . LYS A 1 97 ? -11.708 -4.991 10.552 1.00 89.62 97 LYS A CA 1
ATOM 784 C C . LYS A 1 97 ? -10.877 -5.026 9.279 1.00 89.62 97 LYS A C 1
ATOM 786 O O . LYS A 1 97 ? -11.316 -5.558 8.258 1.00 89.62 97 LYS A O 1
ATOM 791 N N . ILE A 1 98 ? -9.664 -4.501 9.376 1.00 92.62 98 ILE A N 1
ATOM 792 C CA . ILE A 1 98 ? -8.618 -4.650 8.368 1.00 92.62 98 ILE A CA 1
ATOM 793 C C . ILE A 1 98 ? -7.491 -5.504 8.938 1.00 92.62 98 ILE A C 1
ATOM 795 O O . ILE A 1 98 ? -7.295 -5.559 10.152 1.00 92.62 98 ILE A O 1
ATOM 799 N N . TYR A 1 99 ? -6.766 -6.180 8.060 1.00 93.62 99 TYR A N 1
ATOM 800 C CA . TYR A 1 99 ? -5.664 -7.059 8.432 1.00 93.62 99 TYR A CA 1
ATOM 801 C C . TYR A 1 99 ? -4.466 -6.758 7.551 1.00 93.62 99 TYR A C 1
ATOM 803 O O . TYR A 1 99 ? -4.643 -6.530 6.365 1.00 93.62 99 TYR A O 1
ATOM 811 N N . PHE A 1 100 ? -3.256 -6.791 8.098 1.00 95.56 100 PHE A N 1
ATOM 812 C CA . PHE A 1 100 ? -2.043 -6.463 7.353 1.00 95.56 100 PHE A CA 1
ATOM 813 C C . PHE A 1 100 ? -1.235 -7.727 7.056 1.00 95.56 100 PHE A C 1
ATOM 815 O O . PHE A 1 100 ? -0.765 -8.404 7.971 1.00 95.56 100 PHE A O 1
ATOM 822 N N . TYR A 1 101 ? -1.042 -8.037 5.772 1.00 94.19 101 TYR A N 1
ATOM 823 C CA . TYR A 1 101 ? -0.293 -9.213 5.331 1.00 94.19 101 TYR A CA 1
ATOM 824 C C . TYR A 1 101 ? 0.813 -8.840 4.353 1.00 94.19 101 TYR A C 1
ATOM 826 O O . TYR A 1 101 ? 0.559 -8.351 3.258 1.00 94.19 101 TYR A O 1
ATOM 834 N N . TYR A 1 102 ? 2.056 -9.150 4.708 1.00 96.06 102 TYR A N 1
ATOM 835 C CA . TYR A 1 102 ? 3.168 -9.081 3.761 1.00 96.06 102 TYR A CA 1
ATOM 836 C C . TYR A 1 102 ? 3.191 -10.346 2.911 1.00 96.06 102 TYR A C 1
ATOM 838 O O . TYR A 1 102 ? 3.392 -11.445 3.433 1.00 96.06 102 TYR A O 1
ATOM 846 N N . THR A 1 103 ? 3.017 -10.175 1.607 1.00 95.62 103 THR A N 1
ATOM 847 C CA . THR A 1 103 ? 2.961 -11.257 0.621 1.00 95.62 103 THR A CA 1
ATOM 848 C C . THR A 1 103 ? 4.107 -11.154 -0.380 1.00 95.62 103 THR A C 1
ATOM 850 O O . THR A 1 103 ? 4.632 -10.069 -0.633 1.00 95.62 103 THR A O 1
ATOM 853 N N . TYR A 1 104 ? 4.493 -12.297 -0.948 1.00 96.56 104 TYR A N 1
ATOM 854 C CA . TYR A 1 104 ? 5.651 -12.424 -1.842 1.00 96.56 104 TYR A CA 1
ATOM 855 C C . TYR A 1 104 ? 5.275 -13.021 -3.203 1.00 96.56 104 TYR A C 1
ATOM 857 O O . TYR A 1 104 ? 6.087 -13.694 -3.833 1.00 96.56 104 TYR A O 1
ATOM 865 N N . TYR A 1 105 ? 4.032 -12.810 -3.644 1.00 96.25 105 TYR A N 1
ATOM 866 C CA . TYR A 1 105 ? 3.563 -13.322 -4.929 1.00 96.25 105 TYR A CA 1
ATOM 867 C C . TYR A 1 105 ? 4.339 -12.658 -6.080 1.00 96.25 105 TYR A C 1
ATOM 869 O O . TYR A 1 105 ? 4.320 -11.422 -6.178 1.00 96.25 105 TYR A O 1
ATOM 877 N N . PRO A 1 106 ? 5.042 -13.435 -6.931 1.00 97.00 106 PRO A N 1
ATOM 878 C CA . PRO A 1 106 ? 5.879 -12.889 -7.997 1.00 97.00 106 PRO A CA 1
ATOM 879 C C . PRO A 1 106 ? 5.124 -11.975 -8.961 1.00 97.00 106 PRO A C 1
ATOM 881 O O . PRO A 1 106 ? 5.684 -10.985 -9.433 1.00 97.00 106 PRO A O 1
ATOM 884 N N . GLU A 1 107 ? 3.855 -12.271 -9.228 1.00 95.44 107 GLU A N 1
ATOM 885 C CA . GLU A 1 107 ? 2.995 -11.517 -10.137 1.00 95.44 107 GLU A CA 1
ATOM 886 C C . GLU A 1 107 ? 2.736 -10.112 -9.591 1.00 95.44 107 GLU A C 1
ATOM 888 O O . GLU A 1 107 ? 2.923 -9.127 -10.304 1.00 95.44 107 GLU A O 1
ATOM 893 N N . HIS A 1 108 ? 2.386 -10.002 -8.305 1.00 95.31 108 HIS A N 1
ATOM 894 C CA . HIS A 1 108 ? 2.125 -8.711 -7.665 1.00 95.31 108 HIS A CA 1
ATOM 895 C C . HIS A 1 108 ? 3.414 -7.894 -7.535 1.00 95.31 108 HIS A C 1
ATOM 897 O O . HIS A 1 108 ? 3.422 -6.696 -7.812 1.00 95.31 108 HIS A O 1
ATOM 903 N N . ILE A 1 109 ? 4.525 -8.541 -7.165 1.00 97.19 109 ILE A N 1
ATOM 904 C CA . ILE A 1 109 ? 5.836 -7.884 -7.099 1.00 97.19 109 ILE A CA 1
ATOM 905 C C . ILE A 1 109 ? 6.228 -7.336 -8.474 1.00 97.19 109 ILE A C 1
ATOM 907 O O . ILE A 1 109 ? 6.626 -6.179 -8.578 1.00 97.19 109 ILE A O 1
ATOM 911 N N . SER A 1 110 ? 6.094 -8.141 -9.529 1.00 96.19 110 SER A N 1
ATOM 912 C CA . SER A 1 110 ? 6.450 -7.739 -10.895 1.00 96.19 110 SER A CA 1
ATOM 913 C C . SER A 1 110 ? 5.544 -6.623 -11.410 1.00 96.19 110 SER A C 1
ATOM 915 O O . SER A 1 110 ? 6.036 -5.671 -12.016 1.00 96.19 110 SER A O 1
ATOM 917 N N . PHE A 1 111 ? 4.242 -6.703 -11.123 1.00 94.62 111 PHE A N 1
ATOM 918 C CA . PHE A 1 111 ? 3.278 -5.650 -11.426 1.00 94.62 111 PHE A CA 1
ATOM 919 C C . PHE A 1 111 ? 3.696 -4.316 -10.802 1.00 94.62 111 PHE A C 1
ATOM 921 O O . PHE A 1 111 ? 3.883 -3.334 -11.519 1.00 94.62 111 PHE A O 1
ATOM 928 N N . PHE A 1 112 ? 3.928 -4.283 -9.488 1.00 96.00 112 PHE A N 1
ATOM 929 C CA . PHE A 1 112 ? 4.326 -3.049 -8.819 1.00 96.00 112 PHE A CA 1
ATOM 930 C C . PHE A 1 112 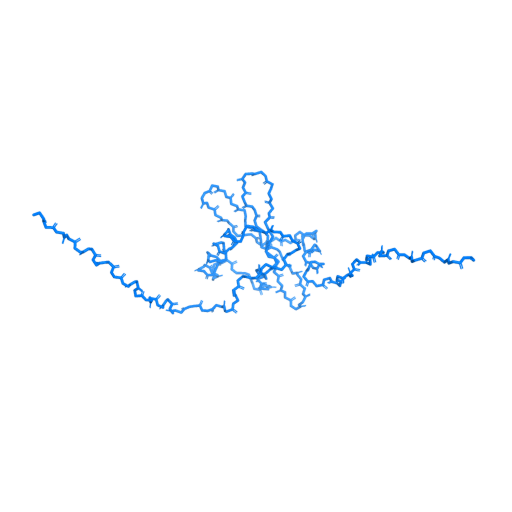? 5.736 -2.597 -9.200 1.00 96.00 112 PHE A C 1
ATOM 932 O O . PHE A 1 112 ? 5.985 -1.399 -9.282 1.00 96.00 112 PHE A O 1
ATOM 939 N N . GLN A 1 113 ? 6.663 -3.512 -9.492 1.00 96.81 113 GLN A N 1
ATOM 940 C CA . GLN A 1 113 ? 7.985 -3.144 -9.998 1.00 96.81 113 GLN A CA 1
ATOM 941 C C . GLN A 1 113 ? 7.861 -2.368 -11.316 1.00 96.81 113 GLN A C 1
ATOM 943 O O . GLN A 1 113 ? 8.525 -1.345 -11.492 1.00 96.81 113 GLN A O 1
ATOM 948 N N . ALA A 1 114 ? 7.001 -2.835 -12.224 1.00 93.94 114 ALA A N 1
ATOM 949 C CA . ALA A 1 114 ? 6.723 -2.158 -13.483 1.00 93.94 114 ALA A CA 1
ATOM 950 C C . ALA A 1 114 ? 5.946 -0.849 -13.282 1.00 93.94 114 ALA A C 1
ATOM 952 O O . ALA A 1 114 ? 6.237 0.130 -13.961 1.00 93.94 114 ALA A O 1
ATOM 953 N N . LEU A 1 115 ? 4.996 -0.803 -12.346 1.00 92.12 115 LEU A N 1
ATOM 954 C CA . LEU A 1 115 ? 4.210 0.400 -12.069 1.00 92.12 115 LEU A CA 1
ATOM 955 C C . LEU A 1 115 ? 5.060 1.521 -11.455 1.00 92.12 115 LEU A C 1
ATOM 957 O O . LEU A 1 115 ? 4.961 2.666 -11.875 1.00 92.12 115 LEU A O 1
ATOM 961 N N . VAL A 1 116 ? 5.908 1.189 -10.478 1.00 92.44 116 VAL A N 1
ATOM 962 C CA . VAL A 1 116 ? 6.689 2.169 -9.708 1.00 92.44 116 VAL A CA 1
ATOM 963 C C . VAL A 1 116 ? 7.942 2.622 -10.462 1.00 92.44 116 VAL A C 1
ATOM 965 O O . VAL A 1 116 ? 8.324 3.790 -10.386 1.00 92.44 116 VAL A O 1
ATOM 968 N N . PHE A 1 117 ? 8.612 1.697 -11.160 1.00 93.00 117 PHE A N 1
ATOM 969 C CA . PHE A 1 117 ? 9.938 1.925 -11.752 1.00 93.00 117 PHE A CA 1
ATOM 970 C C . PHE A 1 117 ? 9.996 1.673 -13.264 1.00 93.00 117 PHE A C 1
ATOM 972 O O . PHE A 1 117 ? 11.066 1.779 -13.871 1.00 93.00 117 PHE A O 1
ATOM 979 N N . GLY A 1 118 ? 8.877 1.315 -13.893 1.00 86.19 118 GLY A N 1
ATOM 980 C CA . GLY A 1 118 ? 8.818 1.108 -15.332 1.00 86.19 118 GLY A CA 1
ATOM 981 C C . GLY A 1 118 ? 9.050 2.403 -16.103 1.00 86.19 118 GLY A C 1
ATOM 982 O O . GLY A 1 118 ? 8.597 3.485 -15.734 1.00 86.19 118 GLY A O 1
ATOM 983 N N . LYS A 1 119 ? 9.748 2.299 -17.236 1.00 76.88 119 LYS A N 1
ATOM 984 C CA . LYS A 1 119 ? 9.852 3.411 -18.184 1.00 76.88 119 LYS A CA 1
ATOM 985 C C . LYS A 1 119 ? 8.534 3.518 -18.948 1.00 76.88 119 LYS A C 1
ATOM 987 O O . LYS A 1 119 ? 8.322 2.781 -19.911 1.00 76.88 119 LYS A O 1
ATOM 992 N N . HIS A 1 120 ? 7.657 4.430 -18.542 1.00 67.19 120 HIS A N 1
ATOM 993 C CA . HIS A 1 120 ? 6.437 4.708 -19.297 1.00 67.19 120 HIS A CA 1
ATOM 994 C C . HIS A 1 120 ? 6.800 5.334 -20.652 1.00 67.19 120 HIS A C 1
ATOM 996 O O . HIS A 1 120 ? 7.375 6.421 -20.722 1.00 67.19 120 HIS A O 1
ATOM 1002 N N . LYS A 1 121 ? 6.477 4.645 -21.751 1.00 64.50 121 LYS A N 1
ATOM 1003 C CA . LYS A 1 121 ? 6.518 5.245 -23.088 1.00 64.50 121 LYS A CA 1
ATOM 1004 C C . LYS A 1 121 ? 5.242 6.061 -23.269 1.00 64.50 121 LYS A C 1
ATOM 1006 O O . LYS A 1 121 ? 4.151 5.533 -23.067 1.00 64.50 121 LYS A O 1
ATOM 1011 N N . LYS A 1 122 ? 5.369 7.333 -23.654 1.00 59.91 122 LYS A N 1
ATOM 1012 C CA . LYS A 1 122 ? 4.208 8.132 -24.068 1.00 59.91 122 LYS A CA 1
ATOM 1013 C C . LYS A 1 122 ? 3.563 7.450 -25.274 1.00 59.91 122 LYS A C 1
ATOM 1015 O O . LYS A 1 122 ? 4.275 7.060 -26.202 1.00 59.91 122 LYS A O 1
ATOM 1020 N N . ALA A 1 123 ? 2.242 7.296 -25.256 1.00 62.62 123 ALA A N 1
ATOM 1021 C CA . ALA A 1 123 ? 1.522 6.885 -26.452 1.00 62.62 123 ALA A CA 1
ATOM 1022 C C . ALA A 1 123 ? 1.786 7.932 -27.544 1.00 62.62 123 ALA A C 1
ATOM 1024 O O . ALA A 1 123 ? 1.606 9.128 -27.315 1.00 62.62 123 ALA A O 1
ATOM 1025 N N . ILE A 1 124 ? 2.268 7.495 -28.708 1.00 61.75 124 ILE A N 1
ATOM 1026 C CA . ILE A 1 124 ? 2.353 8.365 -29.879 1.00 61.75 124 ILE A CA 1
ATOM 1027 C C . ILE A 1 124 ? 0.919 8.522 -30.377 1.00 61.75 124 ILE A C 1
ATOM 1029 O O . ILE A 1 124 ? 0.385 7.618 -31.020 1.00 61.75 124 ILE A O 1
ATOM 1033 N N . THR A 1 125 ? 0.284 9.648 -30.065 1.00 55.72 125 THR A N 1
ATOM 1034 C CA . THR A 1 125 ? -0.933 10.060 -30.762 1.00 55.72 125 THR A CA 1
ATOM 1035 C C . THR A 1 125 ? -0.536 10.289 -32.214 1.00 55.72 125 THR A C 1
ATOM 1037 O O . THR A 1 125 ? 0.222 11.209 -32.516 1.00 55.72 125 THR A O 1
ATOM 1040 N N . ARG A 1 126 ? -0.987 9.422 -33.127 1.00 55.19 126 ARG A N 1
ATOM 1041 C CA . ARG A 1 126 ? -0.947 9.730 -34.559 1.00 55.19 126 ARG A CA 1
ATOM 1042 C C . ARG A 1 126 ? -1.978 10.824 -34.802 1.00 55.19 126 ARG A C 1
ATOM 1044 O O . ARG A 1 126 ? -3.105 10.531 -35.186 1.00 55.19 126 ARG A O 1
ATOM 1051 N N . GLU A 1 127 ? -1.612 12.070 -34.529 1.00 59.25 127 GLU A N 1
ATOM 1052 C CA . GLU A 1 127 ? -2.301 13.180 -35.166 1.00 59.25 127 GLU A CA 1
ATOM 1053 C C . GLU A 1 127 ? -2.030 13.065 -36.668 1.00 59.25 127 GLU A C 1
ATOM 1055 O O . GLU A 1 127 ? -0.899 12.873 -37.117 1.00 59.25 127 GLU A O 1
ATOM 1060 N N . THR A 1 128 ? -3.131 13.033 -37.408 1.00 53.38 128 THR A N 1
ATOM 1061 C CA . THR A 1 128 ? -3.270 12.978 -38.861 1.00 53.38 128 THR A CA 1
ATOM 1062 C C . THR A 1 128 ? -2.090 13.589 -39.616 1.00 53.38 128 THR A C 1
ATOM 1064 O O . THR A 1 128 ? -1.850 14.792 -39.544 1.00 53.38 128 THR A O 1
ATOM 1067 N N . LEU A 1 129 ? -1.398 12.758 -40.405 1.00 51.12 129 LEU A N 1
ATOM 1068 C CA . LEU A 1 129 ? -0.548 13.227 -41.499 1.00 51.12 129 LEU A CA 1
ATOM 1069 C C . LEU A 1 129 ? -1.408 14.121 -42.412 1.00 51.12 129 LEU A C 1
ATOM 1071 O O . LEU A 1 129 ? -2.458 13.649 -42.862 1.00 51.12 129 LEU A O 1
ATOM 1075 N N . PRO A 1 130 ? -1.010 15.371 -42.709 1.00 48.38 130 PRO A N 1
ATOM 1076 C CA . PRO A 1 130 ? -1.663 16.118 -43.767 1.00 48.38 130 PRO A CA 1
ATOM 1077 C C . PRO A 1 130 ? -1.454 15.348 -45.072 1.00 48.38 130 PRO A C 1
ATOM 1079 O O . PRO A 1 130 ? -0.334 14.931 -45.380 1.00 48.38 130 PRO A O 1
ATOM 1082 N N . LEU A 1 131 ? -2.544 15.133 -45.811 1.00 48.34 131 LEU A N 1
ATOM 1083 C CA . LEU A 1 131 ? -2.505 14.604 -47.170 1.00 48.34 131 LEU A CA 1
ATOM 1084 C C . LEU A 1 131 ? -1.478 15.402 -47.980 1.00 48.34 131 LEU A C 1
ATOM 1086 O O . LEU A 1 131 ? -1.549 16.627 -48.068 1.00 48.34 131 LEU A O 1
ATOM 1090 N N . GLN A 1 132 ? -0.506 14.681 -48.531 1.00 54.25 132 GLN A N 1
ATOM 1091 C CA . GLN A 1 132 ? 0.423 15.198 -49.523 1.00 54.25 132 GLN A CA 1
ATOM 1092 C C . GLN A 1 132 ? -0.395 15.668 -50.731 1.00 54.25 132 GLN A C 1
ATOM 1094 O O . GLN A 1 132 ? -1.154 14.882 -51.298 1.00 54.25 132 GLN A O 1
ATOM 1099 N N . ASN A 1 133 ? -0.255 16.940 -51.105 1.00 43.97 133 ASN A N 1
ATOM 1100 C CA . ASN A 1 133 ? -0.793 17.443 -52.363 1.00 43.97 133 ASN A CA 1
ATOM 1101 C C . ASN A 1 133 ? 0.092 16.933 -53.510 1.00 43.97 133 ASN A C 1
ATOM 1103 O O . ASN A 1 133 ? 1.282 17.255 -53.560 1.00 43.97 133 ASN A O 1
ATOM 1107 N N . LEU A 1 134 ? -0.520 16.106 -54.364 1.00 43.72 134 LEU A N 1
ATOM 1108 C CA . LEU A 1 134 ? -0.128 15.834 -55.751 1.00 43.72 134 LEU A CA 1
ATOM 1109 C C . LEU A 1 134 ? -0.199 17.110 -56.597 1.00 43.72 134 LEU A C 1
ATOM 1111 O O . LEU A 1 134 ? -1.109 17.931 -56.332 1.00 43.72 134 LEU A O 1
#

pLDDT: mean 79.1, std 19.4, range [36.81, 97.81]

Foldseek 3Di:
DDDDDDDDDDPPPPPPDDDDPPDDAAALFPDDAPVVVLVVVVVVCVVCVVPQDDPAFAFDSNDWHWDPDDPWTKIWTFGDDPLFRQWIWIWTHDPPDTDTDTGRPPVVRVVVSCSVPNDDDPPPPPPDDPDDDD